Protein AF-X1W1I6-F1 (afdb_monomer_lite)

Foldseek 3Di:
DDDDFDWDKDWDKAFAAPDDDPVPDDPPDDDDTPDIDTDIDIRCVVPVVVD

Structure (mmCIF, N/CA/C/O backbone):
data_AF-X1W1I6-F1
#
_entry.id   AF-X1W1I6-F1
#
loop_
_atom_site.group_PDB
_atom_site.id
_atom_site.type_symbol
_atom_site.label_atom_id
_atom_site.label_alt_id
_atom_site.label_comp_id
_atom_site.label_asym_id
_atom_site.label_entity_id
_atom_site.label_seq_id
_atom_site.pdbx_PDB_ins_code
_atom_site.Cartn_x
_atom_site.Cartn_y
_atom_site.Cartn_z
_atom_site.occupancy
_atom_site.B_iso_or_equiv
_atom_site.auth_seq_id
_atom_site.auth_comp_id
_atom_site.auth_asym_id
_atom_site.auth_atom_id
_atom_site.pdbx_PDB_model_num
ATOM 1 N N . MET A 1 1 ? 13.917 5.639 -27.327 1.00 84.00 1 MET A N 1
ATOM 2 C CA . MET A 1 1 ? 14.589 5.373 -26.041 1.00 84.00 1 MET A CA 1
ATOM 3 C C . MET A 1 1 ? 13.642 4.475 -25.288 1.00 84.00 1 MET A C 1
ATOM 5 O O . MET A 1 1 ? 12.526 4.915 -25.044 1.00 84.00 1 MET A O 1
ATOM 9 N N . ASP A 1 2 ? 14.045 3.244 -25.002 1.00 92.88 2 ASP A N 1
ATOM 10 C CA . ASP A 1 2 ? 13.174 2.292 -24.314 1.00 92.88 2 ASP A CA 1
ATOM 11 C C . ASP A 1 2 ? 13.387 2.414 -22.805 1.00 92.88 2 ASP A C 1
ATOM 13 O O . ASP A 1 2 ? 14.521 2.568 -22.343 1.00 92.88 2 ASP A O 1
ATOM 17 N N . ILE A 1 3 ? 12.294 2.387 -22.043 1.00 94.50 3 ILE A N 1
ATOM 18 C CA . ILE A 1 3 ? 12.306 2.534 -20.587 1.00 94.50 3 ILE A CA 1
ATOM 19 C C . ILE A 1 3 ? 11.743 1.258 -19.970 1.00 94.50 3 ILE A C 1
ATOM 21 O O . ILE A 1 3 ? 10.691 0.771 -20.377 1.00 94.50 3 ILE A O 1
AT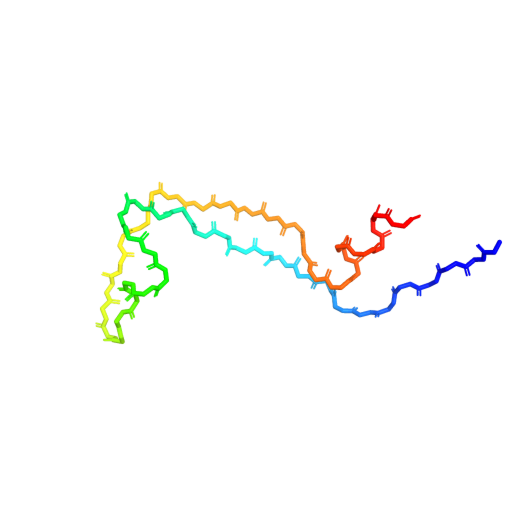OM 25 N N . ILE A 1 4 ? 12.448 0.721 -18.974 1.00 95.94 4 ILE A N 1
ATOM 26 C CA . ILE A 1 4 ? 12.020 -0.455 -18.215 1.00 95.94 4 ILE A CA 1
ATOM 27 C C . ILE A 1 4 ? 11.796 -0.036 -16.766 1.00 95.94 4 ILE A C 1
ATOM 29 O O . ILE A 1 4 ? 12.703 0.489 -16.119 1.00 95.94 4 ILE A O 1
ATOM 33 N N . VAL A 1 5 ? 10.601 -0.317 -16.246 1.00 96.69 5 VAL A N 1
ATOM 34 C CA . VAL A 1 5 ? 10.264 -0.141 -14.830 1.00 96.69 5 VAL A CA 1
ATOM 35 C C . VAL A 1 5 ? 10.162 -1.517 -14.182 1.00 96.69 5 VAL A C 1
ATOM 37 O O . VAL A 1 5 ? 9.239 -2.278 -14.462 1.00 96.69 5 VAL A O 1
ATOM 40 N N . ALA A 1 6 ? 11.119 -1.841 -13.312 1.00 96.62 6 ALA A N 1
ATOM 41 C CA . ALA A 1 6 ? 11.146 -3.089 -12.557 1.00 96.62 6 ALA A CA 1
ATOM 42 C C . ALA A 1 6 ? 10.876 -2.821 -11.071 1.00 96.62 6 ALA A C 1
ATOM 44 O O . ALA A 1 6 ? 11.438 -1.900 -10.480 1.00 96.62 6 ALA A O 1
ATOM 45 N N . GLY A 1 7 ? 10.016 -3.630 -10.460 1.00 95.69 7 GLY A N 1
ATOM 46 C CA . GLY A 1 7 ? 9.606 -3.473 -9.070 1.00 95.69 7 GLY A CA 1
ATOM 47 C C . GLY A 1 7 ? 8.363 -4.298 -8.758 1.00 95.69 7 GLY A C 1
ATOM 48 O O . GLY A 1 7 ? 7.986 -5.188 -9.517 1.00 95.69 7 GLY A O 1
ATOM 49 N N . HIS A 1 8 ? 7.712 -3.994 -7.640 1.00 97.06 8 HIS A N 1
ATOM 50 C CA . HIS A 1 8 ? 6.494 -4.685 -7.229 1.00 97.06 8 HIS A CA 1
ATOM 51 C C . HIS A 1 8 ? 5.240 -4.095 -7.892 1.00 97.06 8 HIS A C 1
ATOM 53 O O . HIS A 1 8 ? 5.164 -2.896 -8.178 1.00 97.06 8 HIS A O 1
ATOM 59 N N . ILE A 1 9 ? 4.238 -4.954 -8.064 1.00 97.06 9 ILE A N 1
ATOM 60 C CA . ILE A 1 9 ? 2.846 -4.582 -8.318 1.00 97.06 9 ILE A CA 1
ATOM 61 C C . ILE A 1 9 ? 2.072 -4.880 -7.036 1.00 97.06 9 ILE A C 1
ATOM 63 O O . ILE A 1 9 ? 2.254 -5.938 -6.434 1.00 97.06 9 ILE A O 1
ATOM 67 N N . CYS A 1 10 ? 1.221 -3.948 -6.625 1.00 98.00 10 CYS A N 1
ATOM 68 C CA . CYS A 1 10 ? 0.356 -4.084 -5.460 1.00 98.00 10 CYS A CA 1
ATOM 69 C C . CYS A 1 10 ? -1.117 -3.991 -5.855 1.00 98.00 10 CYS A C 1
ATOM 71 O O . CYS A 1 10 ? -1.475 -3.358 -6.850 1.00 98.00 10 CYS A O 1
ATOM 73 N N . LEU A 1 11 ? -1.965 -4.581 -5.016 1.00 97.69 11 LEU A N 1
ATOM 74 C CA . LEU A 1 11 ? -3.363 -4.192 -4.893 1.00 97.69 11 LEU A CA 1
ATOM 75 C C . LEU A 1 11 ? -3.467 -3.267 -3.680 1.00 97.69 11 LEU A C 1
ATOM 77 O O . LEU A 1 11 ? -3.359 -3.722 -2.541 1.00 97.69 11 LEU A O 1
ATOM 81 N N . ASP A 1 12 ? -3.661 -1.980 -3.929 1.00 97.12 12 ASP A N 1
ATOM 82 C CA . ASP A 1 12 ? -3.836 -0.991 -2.877 1.00 97.12 12 ASP A CA 1
ATOM 83 C C . ASP A 1 12 ? -5.275 -1.072 -2.353 1.00 97.12 12 ASP A C 1
ATOM 85 O O . ASP A 1 12 ? -6.244 -0.971 -3.114 1.00 97.12 12 ASP A O 1
ATOM 89 N N . ILE A 1 13 ? -5.409 -1.250 -1.037 1.00 95.06 13 ILE A N 1
ATOM 90 C CA . ILE A 1 13 ? -6.684 -1.224 -0.316 1.00 95.06 13 ILE A CA 1
ATOM 91 C C . ILE A 1 13 ? -6.723 0.078 0.475 1.00 95.06 13 ILE A C 1
ATOM 93 O O . ILE A 1 13 ? -6.002 0.241 1.458 1.00 95.06 13 ILE A O 1
ATOM 97 N N . ILE A 1 14 ? -7.553 1.016 0.031 1.00 93.00 14 ILE A N 1
ATOM 98 C CA . ILE A 1 14 ? -7.562 2.382 0.552 1.00 93.00 14 ILE A CA 1
ATOM 99 C C . ILE A 1 14 ? -8.858 2.584 1.345 1.00 93.00 14 ILE A C 1
ATOM 101 O O . ILE A 1 14 ? -9.931 2.648 0.734 1.00 93.00 14 ILE A O 1
ATOM 105 N N . PRO A 1 15 ? -8.796 2.653 2.688 1.00 90.50 15 PRO A N 1
ATOM 106 C CA . PRO A 1 15 ? -9.981 2.859 3.509 1.00 90.50 15 PRO A CA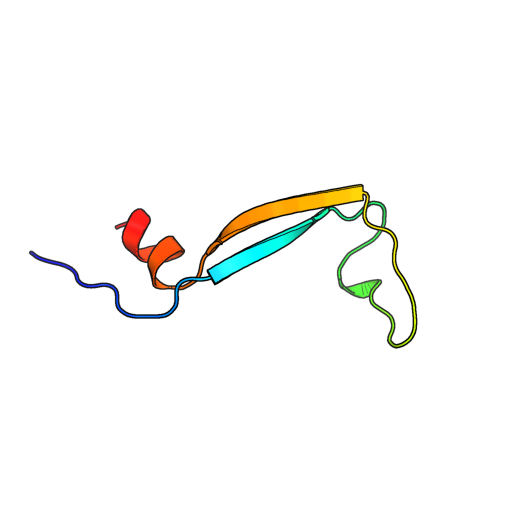 1
ATOM 107 C C . PRO A 1 15 ? -10.500 4.292 3.375 1.00 90.50 15 PRO A C 1
ATOM 109 O O . PRO A 1 15 ? -9.720 5.245 3.291 1.00 90.50 15 PRO A O 1
ATOM 112 N N . ASP A 1 16 ? -11.823 4.437 3.398 1.00 90.44 16 ASP A N 1
ATOM 113 C CA . ASP A 1 16 ? -12.484 5.733 3.515 1.00 90.44 16 ASP A CA 1
ATOM 114 C C . ASP A 1 16 ? -12.812 6.034 4.983 1.00 90.44 16 ASP A C 1
ATOM 116 O O . ASP A 1 16 ? -13.541 5.290 5.654 1.00 90.44 16 ASP A O 1
ATOM 120 N N . TRP A 1 17 ? -12.247 7.127 5.489 1.00 84.94 17 TRP A N 1
ATOM 121 C CA . TRP A 1 17 ? -12.355 7.514 6.890 1.00 84.94 17 TRP A CA 1
ATOM 122 C C . TRP A 1 17 ? -13.701 8.189 7.140 1.00 84.94 17 TRP A C 1
ATOM 124 O O . TRP A 1 17 ? -13.949 9.295 6.668 1.00 84.94 17 TRP A O 1
ATOM 134 N N . ARG A 1 18 ? -14.559 7.557 7.949 1.00 72.94 18 ARG A N 1
ATOM 135 C CA . ARG A 1 18 ? -15.839 8.153 8.365 1.00 72.94 18 ARG A CA 1
ATOM 136 C C . ARG A 1 18 ? -15.639 9.406 9.215 1.00 72.94 18 ARG A C 1
ATOM 138 O O . ARG A 1 18 ? -16.313 10.411 9.012 1.00 72.94 18 ARG A O 1
ATOM 145 N N . ILE A 1 19 ? -14.727 9.321 10.184 1.00 70.56 19 ILE A N 1
ATOM 146 C CA . ILE A 1 19 ? -14.324 10.390 11.105 1.00 70.56 19 ILE A CA 1
ATOM 147 C C . ILE A 1 19 ? -12.840 10.173 11.438 1.00 70.56 19 ILE A C 1
ATOM 149 O O . ILE A 1 19 ? -12.425 9.051 11.721 1.00 70.56 19 ILE A O 1
ATOM 153 N N . GLY A 1 20 ? -12.038 11.241 11.443 1.00 75.31 20 GLY A N 1
ATOM 154 C CA . GLY A 1 20 ? -10.634 11.193 11.860 1.00 75.31 20 GLY A CA 1
ATOM 155 C C . GLY A 1 20 ? -9.640 10.965 10.718 1.00 75.31 20 GLY A C 1
ATOM 156 O O . GLY A 1 20 ? -9.838 11.414 9.596 1.00 75.31 20 GLY A O 1
ATOM 157 N N . SER A 1 21 ? -8.508 10.344 11.040 1.00 81.69 21 SER A N 1
ATOM 158 C CA . SER A 1 21 ? -7.411 10.035 10.111 1.00 81.69 21 SER A CA 1
ATOM 159 C C . SER A 1 21 ? -6.661 8.805 10.620 1.00 81.69 21 SER A C 1
ATOM 161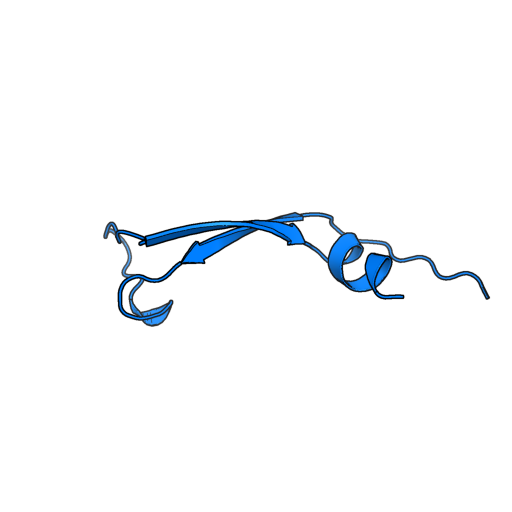 O O . SER A 1 21 ? -7.038 8.242 11.646 1.00 81.69 21 SER A O 1
ATOM 163 N N . ILE A 1 22 ? -5.531 8.455 10.005 1.00 84.69 22 ILE A N 1
ATOM 164 C CA . ILE A 1 22 ? -4.637 7.395 10.496 1.00 84.69 22 ILE A CA 1
ATOM 165 C C . ILE A 1 22 ? -4.250 7.540 11.981 1.00 84.69 22 ILE A C 1
ATOM 167 O O . ILE A 1 22 ? -3.974 6.552 12.651 1.00 84.69 22 ILE A O 1
ATOM 171 N N . LYS A 1 23 ? -4.297 8.762 12.532 1.00 86.75 23 LYS A N 1
ATOM 172 C CA . LYS A 1 23 ? -4.067 9.027 13.962 1.00 86.75 23 LYS A CA 1
ATOM 173 C C . LYS A 1 23 ? -5.123 8.406 14.886 1.00 86.75 23 LYS A C 1
ATOM 175 O O . LYS A 1 23 ? -4.885 8.314 16.082 1.00 86.75 23 LYS A O 1
ATOM 180 N N . ALA A 1 24 ? -6.280 8.017 14.352 1.00 85.25 24 ALA A N 1
ATOM 181 C CA . ALA A 1 24 ? -7.345 7.348 15.093 1.00 85.25 24 ALA A CA 1
ATOM 182 C C . ALA A 1 24 ? -7.103 5.836 15.253 1.00 85.25 24 ALA A C 1
ATOM 184 O O . ALA A 1 24 ? -7.854 5.179 15.970 1.00 85.25 24 ALA A O 1
ATOM 185 N N . ILE A 1 25 ? -6.077 5.270 14.603 1.00 89.69 25 ILE A N 1
ATOM 186 C CA . ILE A 1 25 ? -5.727 3.859 14.777 1.00 89.69 25 ILE A CA 1
ATOM 187 C C . ILE A 1 25 ? -5.084 3.679 16.154 1.00 89.69 25 ILE A C 1
ATOM 189 O O . ILE A 1 25 ? -3.971 4.142 16.402 1.00 89.69 25 ILE A O 1
ATOM 193 N N . ILE A 1 26 ? -5.784 2.966 17.033 1.00 90.62 26 ILE A N 1
ATOM 194 C CA . ILE A 1 26 ? -5.305 2.598 18.365 1.00 90.62 26 ILE A CA 1
ATOM 195 C C . ILE A 1 26 ? -5.143 1.073 18.402 1.00 90.62 26 ILE A C 1
ATOM 197 O O . ILE A 1 26 ? -6.085 0.357 18.047 1.00 90.62 26 ILE A O 1
ATOM 201 N N . PRO A 1 27 ? -3.982 0.542 18.831 1.00 93.75 27 PRO A N 1
ATOM 202 C CA . PRO A 1 27 ? -3.796 -0.897 18.979 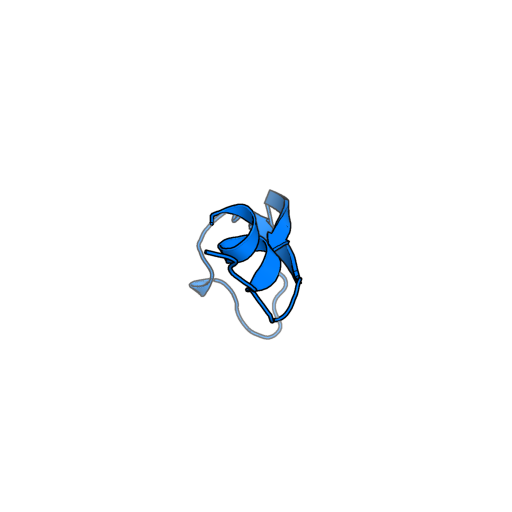1.00 93.75 27 PRO A CA 1
ATOM 203 C C . PRO A 1 27 ? -4.895 -1.545 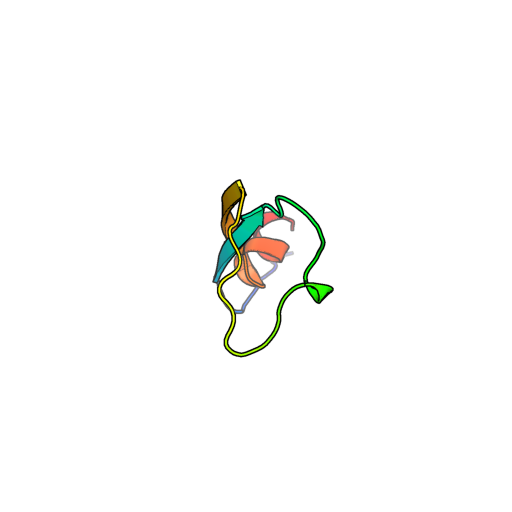19.834 1.00 93.75 27 PRO A C 1
ATOM 205 O O . PRO A 1 27 ? -5.341 -0.986 20.837 1.00 93.75 27 PRO A O 1
ATOM 208 N N . GLY A 1 28 ? -5.342 -2.731 19.422 1.00 95.38 28 GLY A N 1
ATOM 209 C CA . GLY A 1 28 ? -6.377 -3.495 20.127 1.00 95.38 28 GLY A CA 1
ATOM 210 C C . GLY A 1 28 ? -7.814 -2.990 19.945 1.00 95.38 28 GLY A C 1
ATOM 211 O O . GLY A 1 28 ? -8.714 -3.554 20.557 1.00 95.38 28 GLY A O 1
ATOM 212 N N . HIS A 1 29 ? -8.048 -1.966 19.119 1.00 89.62 29 HIS A N 1
ATOM 213 C CA . HIS A 1 29 ? -9.385 -1.427 18.861 1.00 89.62 29 HIS A CA 1
ATOM 214 C C . HIS A 1 29 ? -9.841 -1.708 17.427 1.00 89.62 29 HIS A C 1
ATOM 216 O O . HIS A 1 29 ? -9.034 -1.760 16.498 1.00 89.62 29 HIS A O 1
ATOM 222 N N . ILE A 1 30 ? -11.156 -1.860 17.252 1.00 88.81 30 ILE A N 1
ATOM 223 C CA . ILE A 1 30 ? -11.797 -1.930 15.937 1.00 88.81 30 ILE A CA 1
ATOM 224 C C . ILE A 1 30 ? -12.280 -0.530 15.573 1.00 88.81 30 ILE A C 1
ATOM 226 O O . ILE A 1 30 ? -12.938 0.132 16.376 1.00 88.81 30 ILE A O 1
ATOM 230 N N . LEU A 1 31 ? -11.970 -0.100 14.352 1.00 86.31 31 LEU A N 1
ATOM 231 C CA . LEU A 1 31 ? -12.436 1.160 13.793 1.00 86.31 31 LEU A CA 1
ATOM 232 C C . LEU A 1 31 ? -13.327 0.881 12.582 1.00 86.31 31 LEU A C 1
ATOM 234 O O . LEU A 1 31 ? -12.926 0.177 11.656 1.00 86.31 31 LEU A O 1
ATOM 238 N N . GLU A 1 32 ? -14.535 1.437 12.602 1.00 88.00 32 GLU A N 1
ATOM 239 C CA . GLU A 1 32 ? -15.480 1.343 11.491 1.00 88.00 32 GLU A CA 1
ATOM 240 C C . GLU A 1 32 ? -15.085 2.318 10.369 1.00 88.00 32 GLU A C 1
ATOM 242 O O . GLU A 1 32 ? -14.863 3.507 10.609 1.00 88.00 32 GLU A O 1
ATOM 247 N N . MET A 1 33 ? -15.016 1.808 9.137 1.00 88.25 33 MET A N 1
ATOM 248 C CA . MET A 1 33 ? -14.719 2.584 7.928 1.00 88.25 33 MET A CA 1
ATOM 249 C C . MET A 1 33 ? -16.002 2.820 7.129 1.00 88.25 33 MET A C 1
ATOM 251 O O . MET A 1 33 ? -16.872 1.952 7.094 1.00 88.25 33 MET A O 1
ATOM 255 N N . SER A 1 34 ? -16.106 3.959 6.438 1.00 89.44 34 SER A N 1
ATOM 256 C CA . SER A 1 34 ? -17.260 4.258 5.568 1.00 89.44 34 SER A CA 1
ATOM 257 C C . SER A 1 34 ? -17.294 3.394 4.308 1.00 89.44 34 SER A C 1
ATOM 259 O O . SER A 1 34 ? -18.337 3.240 3.678 1.00 89.44 34 SER A O 1
ATOM 261 N N . GLY A 1 35 ? -16.140 2.863 3.913 1.00 91.50 35 GLY A N 1
ATOM 262 C CA . GLY A 1 35 ? -15.979 2.082 2.702 1.00 91.50 35 GLY A CA 1
ATOM 263 C C . GLY A 1 35 ? -14.513 1.824 2.392 1.00 91.50 35 GLY A C 1
ATOM 264 O O . GLY A 1 35 ? -13.619 2.139 3.182 1.00 91.50 35 GLY A O 1
ATOM 265 N N . LEU A 1 36 ? -14.277 1.244 1.218 1.00 93.00 36 LEU A N 1
ATOM 266 C CA . LEU A 1 36 ? -12.945 0.959 0.701 1.00 93.00 36 LEU A CA 1
ATOM 267 C C . LEU A 1 36 ? -12.891 1.218 -0.805 1.00 93.00 36 LEU A C 1
ATOM 269 O O . LEU A 1 36 ? -13.868 0.996 -1.522 1.00 93.00 36 LEU A O 1
ATOM 273 N N . LYS A 1 37 ? -11.729 1.653 -1.285 1.00 95.44 37 LYS A N 1
ATOM 274 C CA . LYS A 1 37 ? -11.391 1.696 -2.708 1.00 95.44 37 LYS A CA 1
ATOM 275 C C . LYS A 1 37 ? -10.284 0.692 -2.988 1.00 95.44 37 LYS A C 1
ATOM 277 O O . LYS A 1 37 ? -9.355 0.555 -2.193 1.00 95.44 37 LYS A O 1
ATOM 282 N N . LEU A 1 38 ? -10.398 0.013 -4.123 1.00 97.00 38 LEU A N 1
ATOM 283 C CA . LEU A 1 38 ? -9.370 -0.881 -4.644 1.00 97.00 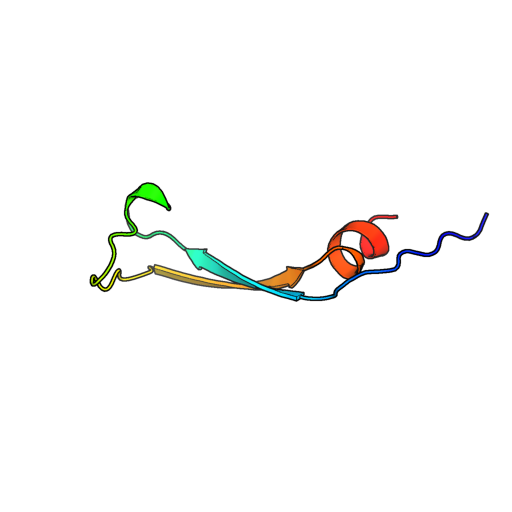38 LEU A CA 1
ATOM 284 C C . LEU A 1 38 ? -8.689 -0.205 -5.829 1.00 97.00 38 LEU A C 1
ATOM 286 O O . LEU A 1 38 ? -9.371 0.349 -6.692 1.00 97.00 38 LEU A O 1
ATOM 290 N N . SER A 1 39 ? -7.362 -0.258 -5.873 1.00 97.12 39 SER A N 1
ATOM 291 C CA . SER A 1 39 ? -6.572 0.273 -6.985 1.00 97.12 39 SER A CA 1
ATOM 292 C C . SER A 1 39 ? -5.369 -0.614 -7.264 1.00 97.12 39 SER A C 1
ATOM 294 O O . SER A 1 39 ? -4.825 -1.245 -6.361 1.00 97.12 39 SER A O 1
ATOM 296 N N . THR A 1 40 ? -4.907 -0.636 -8.510 1.00 97.00 40 THR A N 1
ATOM 297 C CA . THR A 1 40 ? -3.548 -1.101 -8.799 1.00 97.00 40 THR A CA 1
ATOM 298 C C . THR A 1 40 ? -2.551 -0.101 -8.233 1.00 97.00 40 THR A C 1
ATOM 300 O O . THR A 1 40 ? -2.753 1.106 -8.374 1.00 97.00 40 THR A O 1
ATOM 303 N N . GLY A 1 41 ? -1.485 -0.609 -7.627 1.00 96.88 41 GLY A N 1
ATOM 304 C CA . GLY A 1 41 ? -0.426 0.196 -7.041 1.00 96.88 41 GLY A CA 1
ATOM 305 C C . GLY A 1 41 ? 0.946 -0.453 -7.173 1.00 96.88 41 GLY A C 1
ATOM 306 O O . GLY A 1 41 ? 1.162 -1.405 -7.930 1.00 96.88 41 GLY A O 1
ATOM 307 N N . GLY A 1 42 ? 1.891 0.056 -6.394 1.00 96.56 42 GLY A N 1
ATOM 308 C CA . GLY A 1 42 ? 3.287 -0.365 -6.432 1.00 96.56 42 GLY A CA 1
ATOM 309 C C . GLY A 1 42 ? 4.108 0.304 -7.531 1.00 96.56 42 GLY A C 1
ATOM 310 O O . GLY A 1 42 ? 3.576 0.981 -8.409 1.00 96.56 42 GLY A O 1
ATOM 311 N N . ALA A 1 43 ? 5.432 0.147 -7.450 1.00 96.81 43 ALA A N 1
ATOM 312 C CA . ALA A 1 43 ? 6.372 0.880 -8.299 1.00 96.81 43 ALA A CA 1
ATOM 313 C C . ALA A 1 43 ? 6.100 0.687 -9.801 1.00 96.81 43 ALA A C 1
ATOM 315 O O . ALA A 1 43 ? 6.164 1.647 -10.568 1.00 96.81 43 ALA A O 1
ATOM 316 N N . VAL A 1 44 ? 5.748 -0.534 -10.215 1.00 97.00 44 VAL A N 1
ATOM 317 C CA . VAL A 1 44 ? 5.481 -0.845 -11.626 1.00 97.00 44 VAL A CA 1
ATOM 318 C C . VAL A 1 44 ? 4.177 -0.209 -12.100 1.00 97.00 44 VAL A C 1
ATOM 320 O O . VAL A 1 44 ? 4.175 0.414 -13.155 1.00 97.00 44 VAL A O 1
ATOM 323 N N . ALA A 1 45 ? 3.087 -0.308 -11.333 1.00 97.25 45 ALA A N 1
ATOM 324 C CA . ALA A 1 45 ? 1.814 0.279 -11.752 1.00 97.25 45 ALA A CA 1
ATOM 325 C C . ALA A 1 45 ? 1.851 1.815 -11.694 1.00 97.25 45 ALA A C 1
ATOM 327 O O . ALA A 1 45 ? 1.418 2.472 -12.631 1.00 97.25 45 ALA A O 1
ATOM 328 N N . ASN A 1 46 ? 2.414 2.400 -10.634 1.00 96.81 46 ASN A N 1
ATOM 329 C CA . ASN A 1 46 ? 2.394 3.852 -10.439 1.00 96.81 46 ASN A CA 1
ATOM 330 C C . ASN A 1 46 ? 3.286 4.584 -11.447 1.00 96.81 46 ASN A C 1
ATOM 332 O O . ASN A 1 46 ? 2.874 5.581 -12.037 1.00 96.81 46 ASN A O 1
ATOM 336 N N . THR A 1 47 ? 4.508 4.094 -11.650 1.00 96.44 47 THR A N 1
ATOM 337 C CA . THR A 1 47 ? 5.478 4.753 -12.529 1.00 96.44 47 THR A CA 1
ATOM 338 C C . THR A 1 47 ? 5.367 4.239 -13.959 1.00 96.44 47 THR A C 1
ATOM 340 O O . THR A 1 47 ? 5.369 5.035 -14.888 1.00 96.44 47 THR A O 1
ATOM 343 N N . GLY A 1 48 ? 5.226 2.925 -14.150 1.00 94.88 48 GLY A N 1
ATOM 344 C CA . GLY A 1 48 ? 5.216 2.308 -15.479 1.00 94.88 48 GLY A CA 1
ATOM 345 C C . GLY A 1 48 ? 3.979 2.615 -16.323 1.00 94.88 48 GLY A C 1
ATOM 346 O O . GLY A 1 48 ? 4.087 2.583 -17.539 1.00 94.88 48 GLY A O 1
ATOM 347 N N . ILE A 1 49 ? 2.828 2.932 -15.714 1.00 91.12 49 ILE A N 1
ATOM 348 C CA . ILE A 1 49 ? 1.642 3.419 -16.452 1.00 91.12 49 ILE A CA 1
ATOM 349 C C . ILE A 1 49 ? 1.781 4.910 -16.806 1.00 91.12 49 ILE A C 1
ATOM 351 O O . ILE A 1 49 ? 1.179 5.373 -17.771 1.00 91.12 49 ILE A O 1
ATOM 355 N N . THR A 1 50 ? 2.532 5.668 -16.003 1.00 92.94 50 THR A N 1
ATOM 356 C CA . THR A 1 50 ? 2.633 7.131 -16.122 1.00 92.94 50 THR A CA 1
ATOM 357 C C . THR A 1 50 ? 3.686 7.577 -17.143 1.00 92.94 50 THR A C 1
ATOM 359 O O . THR A 1 50 ? 3.538 8.652 -17.723 1.00 92.94 50 THR A O 1
ATOM 362 N N . LEU A 1 51 ? 4.757 6.796 -17.317 1.00 88.00 51 LEU A N 1
ATOM 363 C CA . LEU A 1 51 ? 5.832 7.033 -18.291 1.00 88.00 51 LEU A CA 1
ATOM 364 C C . LEU A 1 51 ? 5.435 6.583 -19.702 1.00 88.00 51 LEU A C 1
ATOM 366 O O . LEU A 1 51 ? 5.893 7.255 -20.653 1.00 88.00 51 LEU A O 1
#

Radius of gyration: 15.84 Å; chains: 1; bounding box: 32×16×46 Å

Secondary structure (DSSP, 8-state):
------S--EEEEEEE-SSS-GGG--TT-----SEEEEEEEHHHHHHHTT-

Organism: NCBI:txid412755

pLDDT: mean 91.57, std 6.36, range [70.56, 98.0]

Sequence (51 aa):
MDIIVAGHICLDIIPDWRIGSIKAIIPGHILEMSGLKLSTGGAVANTGITL